Protein AF-A0A8J3A303-F1 (afdb_monomer_lite)

Foldseek 3Di:
DDDPPPPPPPPDPDPLVVLLVVLLLVLLLLLLLLVLLVVLVVVCVVPDDDPVVSSVSSNVSSVVSSVVSCVVVVVLVVVQVVVCVVVVDDQLVSLLQSLLVSLQVVLVVCLVVQVVPDPVSSVVSNVSSNNSRSVSSNSSDVRSDDPDDPPDPPPPPPPDD

Organism: NCBI:txid1566827

Secondary structure (DSSP, 8-state):
---------------HHHHHHHHHHHHHHHHHHHHHHHHHHHHGGGS---HHHHHHHHHHHHHHHHHHHHHHHHHHHHHHHHHHHHTT--HHHHHHHHHHHHHHHHHHHHHHHHTTS-HHHHHHHHHHHHHHHHHHHHHHHHHH-PPPPP-----------

Sequence (161 aa):
MARPWHKTEPKGEYGPGLRAAFAYLVACYFTAFCLSLQFVLGWSRDGQETFISKVGGSFIFSLPVFGVVVVLTFIPVAVFVSLARHFRWLRGVSDSIAGGVIGLMLSILFMKSALQDMAIGAVLIVAIYTVTGTLSGLIYWLLAGRPAAPTRPVASHETDL

pLDDT: mean 72.27, std 12.38, range [45.75, 90.0]

Structure (mmCIF, N/CA/C/O backbone):
data_AF-A0A8J3A303-F1
#
_entry.id   AF-A0A8J3A303-F1
#
loop_
_atom_site.group_PDB
_atom_site.id
_atom_site.type_symbol
_atom_site.label_atom_id
_atom_site.label_alt_id
_atom_site.label_comp_id
_atom_site.label_asym_id
_atom_site.label_entity_id
_atom_site.label_seq_id
_atom_site.pdbx_PDB_ins_code
_atom_site.Cartn_x
_atom_site.Cartn_y
_atom_site.Cartn_z
_atom_site.occupancy
_atom_site.B_iso_or_equiv
_atom_site.auth_seq_id
_atom_site.auth_comp_id
_atom_site.auth_asym_id
_atom_site.auth_atom_id
_atom_site.pdbx_PDB_model_num
ATOM 1 N N . MET A 1 1 ? 6.260 11.413 39.961 1.00 51.06 1 MET A N 1
ATOM 2 C CA . MET A 1 1 ? 5.155 12.338 39.619 1.00 51.06 1 MET A CA 1
ATOM 3 C C . MET A 1 1 ? 5.013 12.395 38.103 1.00 51.06 1 MET A C 1
ATOM 5 O O . MET A 1 1 ? 5.793 13.073 37.449 1.00 51.06 1 MET A O 1
ATOM 9 N N . ALA A 1 2 ? 4.093 11.617 37.532 1.00 48.09 2 ALA A N 1
ATOM 10 C CA . ALA A 1 2 ? 3.826 11.628 36.094 1.00 48.09 2 ALA A CA 1
ATOM 11 C C . ALA A 1 2 ? 2.808 12.735 35.781 1.00 48.09 2 ALA A C 1
ATOM 13 O O . ALA A 1 2 ? 1.764 12.803 36.427 1.00 48.09 2 ALA A O 1
ATOM 14 N N . ARG A 1 3 ? 3.127 13.622 34.830 1.00 52.81 3 ARG A N 1
ATOM 15 C CA . ARG A 1 3 ? 2.220 14.700 34.411 1.00 52.81 3 ARG A CA 1
ATOM 16 C C . ARG A 1 3 ? 0.943 14.096 33.804 1.00 52.81 3 ARG A C 1
ATOM 18 O O . ARG A 1 3 ? 1.061 13.184 32.981 1.00 52.81 3 ARG A O 1
ATOM 25 N N . PRO A 1 4 ? -0.254 14.594 34.156 1.00 57.09 4 PRO A N 1
ATOM 26 C CA . PRO A 1 4 ? -1.477 14.220 33.467 1.00 57.09 4 PRO A CA 1
ATOM 27 C C . PRO A 1 4 ? -1.400 14.773 32.044 1.00 57.09 4 PRO A C 1
ATOM 29 O O . PRO A 1 4 ? -1.468 15.978 31.811 1.00 57.09 4 PRO A O 1
ATOM 32 N N . TRP A 1 5 ? -1.192 13.882 31.081 1.00 56.12 5 TRP A N 1
ATOM 33 C CA . TRP A 1 5 ? -1.311 14.213 29.671 1.00 56.12 5 TRP A CA 1
ATOM 34 C C . TRP A 1 5 ? -2.783 14.517 29.399 1.00 56.12 5 TRP A C 1
ATOM 36 O O . TRP A 1 5 ? -3.592 13.603 29.240 1.00 56.12 5 TRP A O 1
ATOM 46 N N . HIS A 1 6 ? -3.134 15.803 29.377 1.00 45.75 6 HIS A N 1
ATOM 47 C CA . HIS A 1 6 ? -4.379 16.267 28.785 1.00 45.75 6 HIS A CA 1
ATOM 48 C C . HIS A 1 6 ? -4.381 15.822 27.323 1.00 45.75 6 HIS A C 1
ATOM 50 O O . HIS A 1 6 ? -3.752 16.438 26.464 1.00 45.75 6 HIS A O 1
ATOM 56 N N . LYS A 1 7 ? -5.065 14.710 27.048 1.00 50.94 7 LYS A N 1
ATOM 57 C CA . LYS A 1 7 ? -5.487 14.356 25.699 1.00 50.94 7 LYS A CA 1
ATOM 58 C C . LYS A 1 7 ? -6.518 15.401 25.310 1.00 50.94 7 LYS A C 1
ATOM 60 O O . LYS A 1 7 ? -7.690 15.281 25.648 1.00 50.94 7 LYS A O 1
ATOM 65 N N . THR A 1 8 ? -6.063 16.462 24.662 1.00 50.22 8 THR A N 1
ATOM 66 C CA . THR A 1 8 ? -6.925 17.303 23.847 1.00 50.22 8 THR A CA 1
ATOM 67 C C . THR A 1 8 ? -7.456 16.404 22.739 1.00 50.22 8 THR A C 1
ATOM 69 O O . THR A 1 8 ? -6.809 16.202 21.716 1.00 50.22 8 THR A O 1
ATOM 72 N N . GLU A 1 9 ? -8.589 15.748 22.995 1.00 49.19 9 GLU A N 1
ATOM 73 C CA . GLU A 1 9 ? -9.299 15.022 21.954 1.00 49.19 9 GLU A CA 1
ATOM 74 C C . GLU A 1 9 ? -9.628 16.040 20.862 1.00 49.19 9 GLU A C 1
ATOM 76 O O . GLU A 1 9 ? -10.317 17.028 21.146 1.00 49.19 9 GLU A O 1
ATOM 81 N N . PRO A 1 10 ? -9.106 15.876 19.635 1.00 49.84 10 PRO A N 1
ATOM 82 C CA . PRO A 1 10 ? -9.514 16.738 18.549 1.00 49.84 10 PRO A CA 1
ATOM 83 C C . PRO A 1 10 ? -11.007 16.488 18.327 1.00 49.84 10 PRO A C 1
ATOM 85 O O . PRO A 1 10 ? -11.401 15.443 17.806 1.00 49.84 10 PRO A O 1
ATOM 88 N N . LYS A 1 11 ? -11.833 17.449 18.757 1.00 47.75 11 LYS A N 1
ATOM 89 C CA . LYS A 1 11 ? -13.258 17.569 18.432 1.00 47.75 11 LYS A CA 1
ATOM 90 C C . LYS A 1 11 ? -13.398 17.880 16.938 1.00 47.75 11 LYS A C 1
ATOM 92 O O . LYS A 1 11 ? -13.767 18.979 16.550 1.00 47.75 11 LYS A O 1
ATOM 97 N N . GLY A 1 12 ? -13.001 16.942 16.087 1.00 52.97 12 GLY A N 1
ATOM 98 C CA . GLY A 1 12 ? -13.316 16.978 14.668 1.00 52.97 12 GLY A CA 1
ATOM 99 C C . GLY A 1 12 ? -14.667 16.311 14.473 1.00 52.97 12 GLY A C 1
ATOM 100 O O . GLY A 1 12 ? -14.755 15.093 14.605 1.00 52.97 12 GLY A O 1
ATOM 101 N N . GLU A 1 13 ? -15.697 17.098 14.166 1.00 53.81 13 GLU A N 1
ATOM 102 C CA . GLU A 1 13 ? -17.091 16.709 13.876 1.00 53.81 13 GLU A CA 1
ATOM 103 C C . GLU A 1 13 ? -17.259 15.867 12.591 1.00 53.81 13 GLU A C 1
ATOM 105 O O . GLU A 1 13 ? -18.260 15.956 11.886 1.00 53.81 13 GLU A O 1
ATOM 110 N N . TYR A 1 14 ? -16.288 15.021 12.256 1.00 56.25 14 TYR A N 1
ATOM 111 C CA . TYR A 1 14 ? -16.400 14.081 11.151 1.00 56.25 14 TYR A CA 1
ATOM 112 C C . TYR A 1 14 ? -16.700 12.697 11.715 1.00 56.25 14 TYR A C 1
ATOM 114 O O . TYR A 1 14 ? -15.919 12.146 12.494 1.00 56.25 14 TYR A O 1
ATOM 122 N N . GLY A 1 15 ? -17.847 12.131 11.328 1.00 66.50 15 GLY A N 1
ATOM 123 C CA . GLY A 1 15 ? -18.263 10.804 11.774 1.00 66.50 15 GLY A CA 1
ATOM 124 C C . GLY A 1 15 ? -17.164 9.754 11.538 1.00 66.50 15 GLY A C 1
ATOM 125 O O . GLY A 1 15 ? -16.417 9.850 10.558 1.00 66.50 15 GLY A O 1
ATOM 126 N N . PRO A 1 16 ? -17.060 8.720 12.394 1.00 68.06 16 PRO A N 1
ATOM 127 C CA . PRO A 1 16 ? -15.974 7.733 12.346 1.00 68.06 16 PRO A CA 1
ATOM 128 C C . PRO A 1 16 ? -15.831 7.040 10.978 1.00 68.06 16 PRO A C 1
ATOM 130 O O . PRO A 1 16 ? -14.734 6.616 10.618 1.00 68.06 16 PRO A O 1
ATOM 133 N N . GLY A 1 17 ? -16.913 6.967 10.194 1.00 71.44 17 GLY A N 1
ATOM 134 C CA . GLY A 1 17 ? -16.897 6.446 8.826 1.00 71.44 17 GLY A CA 1
ATOM 135 C C . GLY A 1 17 ? -16.158 7.336 7.821 1.00 71.44 17 GLY A C 1
ATOM 136 O O . GLY A 1 17 ? -15.399 6.817 7.005 1.00 71.44 17 GLY A O 1
ATOM 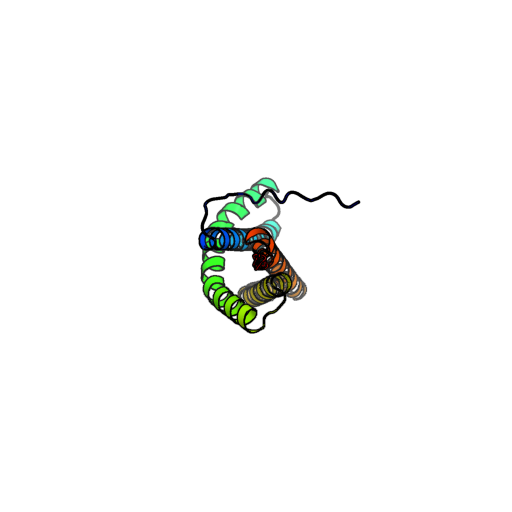137 N N . LEU A 1 18 ? -16.307 8.664 7.899 1.00 75.75 18 LEU A N 1
ATOM 138 C CA . LEU A 1 18 ? -15.671 9.584 6.948 1.00 75.75 18 LEU A CA 1
ATOM 139 C C . LEU A 1 18 ? -14.148 9.586 7.112 1.00 75.75 18 LEU A C 1
ATOM 141 O O . LEU A 1 18 ? -13.416 9.570 6.125 1.00 75.75 18 LEU A O 1
ATOM 145 N N . ARG A 1 19 ? -13.662 9.527 8.359 1.00 78.00 19 ARG A N 1
ATOM 146 C CA . ARG A 1 19 ? -12.222 9.443 8.641 1.00 78.00 19 ARG A CA 1
ATOM 147 C C . ARG A 1 19 ? -11.608 8.156 8.094 1.00 78.00 19 ARG A C 1
ATOM 149 O O . ARG A 1 19 ? -10.525 8.198 7.520 1.00 78.00 19 ARG A O 1
ATOM 156 N N . ALA A 1 20 ? -12.305 7.028 8.239 1.00 77.81 20 ALA A N 1
ATOM 157 C CA . ALA A 1 20 ? -11.856 5.747 7.698 1.00 77.81 20 ALA A CA 1
ATOM 158 C C . ALA A 1 20 ? -11.842 5.746 6.161 1.00 77.81 20 ALA A C 1
ATOM 160 O O . ALA A 1 20 ? -10.874 5.283 5.562 1.00 77.81 20 ALA A O 1
ATOM 161 N N . ALA A 1 21 ? -12.870 6.319 5.527 1.00 79.38 21 ALA A N 1
ATOM 162 C CA . ALA A 1 21 ? -12.923 6.466 4.075 1.00 79.38 21 ALA A CA 1
ATOM 163 C C . ALA A 1 21 ? -11.778 7.349 3.554 1.00 79.38 21 ALA A C 1
ATOM 165 O O . ALA A 1 21 ? -11.090 6.972 2.609 1.00 79.38 21 ALA A O 1
ATOM 166 N N . PHE A 1 22 ? -11.513 8.483 4.207 1.00 84.44 22 PHE A N 1
ATOM 167 C CA . PHE A 1 22 ? -10.406 9.364 3.838 1.00 84.44 22 PHE A CA 1
ATOM 168 C C . PHE A 1 22 ? -9.043 8.681 4.015 1.00 84.44 22 PHE A C 1
ATOM 170 O O . PHE A 1 22 ? -8.222 8.705 3.103 1.00 84.44 22 PHE A O 1
ATOM 177 N N . ALA A 1 23 ? -8.819 8.005 5.146 1.00 83.31 23 ALA A N 1
ATOM 178 C CA . ALA A 1 23 ? -7.602 7.229 5.387 1.00 83.31 23 ALA A CA 1
ATOM 179 C C . ALA A 1 23 ? -7.378 6.155 4.310 1.00 83.31 23 ALA A C 1
ATOM 181 O O . ALA A 1 23 ? -6.254 5.967 3.846 1.00 83.31 23 ALA A O 1
ATOM 182 N N . TYR A 1 24 ? -8.449 5.477 3.888 1.00 82.38 24 TYR A N 1
ATOM 183 C CA . TYR A 1 24 ? 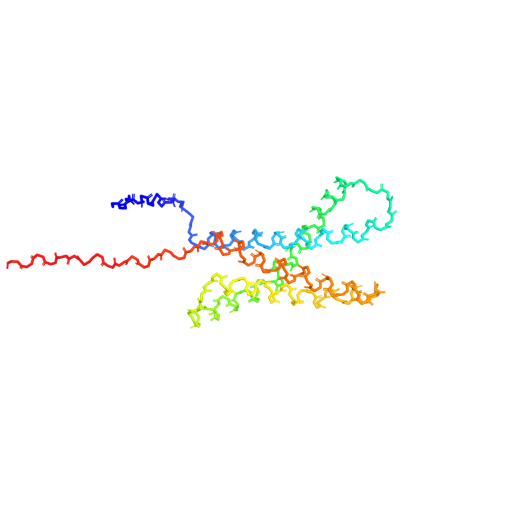-8.403 4.477 2.825 1.00 82.38 24 TYR A CA 1
ATOM 184 C C . TYR A 1 24 ? -8.040 5.091 1.468 1.00 82.38 24 TYR A C 1
ATOM 186 O O . TYR A 1 24 ? -7.159 4.574 0.782 1.00 82.38 24 TYR A O 1
ATOM 194 N N . LEU A 1 25 ? -8.656 6.219 1.099 1.00 86.69 25 LEU A N 1
ATOM 195 C CA . LEU A 1 25 ? -8.333 6.924 -0.145 1.00 86.69 25 LEU A CA 1
ATOM 196 C C . LEU A 1 25 ? -6.877 7.400 -0.158 1.00 86.69 25 LEU A C 1
ATOM 198 O O . LEU A 1 25 ? -6.197 7.233 -1.166 1.00 86.69 25 LEU A O 1
ATOM 202 N N . VAL A 1 26 ? -6.365 7.918 0.961 1.00 86.44 26 VAL A N 1
ATOM 203 C CA . VAL A 1 26 ? -4.957 8.333 1.077 1.00 86.44 26 VAL A CA 1
ATOM 204 C C . VAL A 1 26 ? -4.008 7.142 0.919 1.00 86.44 26 VAL A C 1
ATOM 206 O O . VAL A 1 26 ? -3.021 7.242 0.195 1.00 86.44 26 VAL A O 1
ATOM 209 N N . ALA A 1 27 ? -4.315 6.000 1.536 1.00 83.50 27 ALA A N 1
ATOM 210 C CA . ALA A 1 27 ? -3.522 4.777 1.403 1.00 83.50 27 ALA A CA 1
ATOM 211 C C . ALA A 1 27 ? -3.523 4.241 -0.045 1.00 83.50 27 ALA A C 1
ATOM 213 O O . ALA A 1 27 ? -2.474 3.905 -0.607 1.00 83.50 27 ALA A O 1
ATOM 214 N N . CYS A 1 28 ? -4.688 4.241 -0.698 1.00 86.12 28 CYS A N 1
ATOM 215 C CA . CYS A 1 28 ? -4.811 3.873 -2.109 1.00 86.12 28 CYS A CA 1
ATOM 216 C C . CYS A 1 28 ? -4.030 4.829 -3.013 1.00 86.12 28 CYS A C 1
ATOM 218 O O . CYS A 1 28 ? -3.343 4.381 -3.928 1.00 86.12 28 CYS A O 1
ATOM 220 N N . TYR A 1 29 ? -4.089 6.132 -2.734 1.00 85.81 29 TYR A N 1
ATOM 221 C CA . TYR A 1 29 ? -3.366 7.149 -3.489 1.00 85.81 29 TYR A CA 1
ATOM 222 C C . TYR A 1 29 ? -1.855 6.991 -3.341 1.00 85.81 29 TYR A C 1
ATOM 224 O O . TYR A 1 29 ? -1.141 6.976 -4.338 1.00 85.81 29 TYR A O 1
ATOM 232 N N . PHE A 1 30 ? -1.371 6.782 -2.116 1.00 85.00 30 PHE A N 1
ATOM 233 C CA . PHE A 1 30 ? 0.037 6.494 -1.854 1.00 85.00 30 PHE A CA 1
ATOM 234 C C . PHE A 1 30 ? 0.515 5.262 -2.632 1.00 85.00 30 PHE A C 1
ATOM 236 O O . PHE A 1 30 ? 1.551 5.300 -3.292 1.00 85.00 30 PHE A O 1
ATOM 243 N N . THR A 1 31 ? -0.284 4.193 -2.621 1.00 83.75 31 THR A N 1
ATOM 244 C CA . THR A 1 31 ? 0.015 2.970 -3.376 1.00 83.75 31 THR A CA 1
ATOM 245 C C . THR A 1 31 ? 0.092 3.265 -4.872 1.00 83.75 31 THR A C 1
ATOM 247 O O . THR A 1 31 ? 1.091 2.949 -5.508 1.00 83.75 31 THR A O 1
ATOM 250 N N . ALA A 1 32 ? -0.920 3.928 -5.433 1.00 84.38 32 ALA A N 1
ATOM 251 C CA . ALA A 1 32 ? -0.965 4.281 -6.847 1.00 84.38 32 ALA A CA 1
ATOM 252 C C . ALA A 1 32 ? 0.199 5.181 -7.278 1.00 84.38 32 ALA A C 1
ATOM 254 O O . ALA A 1 32 ? 0.777 4.969 -8.343 1.00 84.38 32 ALA A O 1
ATOM 255 N N . PHE A 1 33 ? 0.590 6.134 -6.431 1.00 82.69 33 PHE A N 1
ATOM 256 C CA . PHE A 1 33 ? 1.756 6.980 -6.649 1.00 82.69 33 PHE A CA 1
ATOM 257 C C . PHE A 1 33 ? 3.046 6.150 -6.716 1.00 82.69 33 PHE A C 1
ATOM 259 O O . PHE A 1 33 ? 3.789 6.242 -7.693 1.00 82.69 33 PHE A O 1
ATOM 266 N N . CYS A 1 34 ? 3.281 5.265 -5.745 1.00 81.69 34 CYS A N 1
ATOM 267 C CA . CYS A 1 34 ? 4.435 4.363 -5.753 1.00 81.69 34 CYS A CA 1
ATOM 268 C C . CYS A 1 34 ? 4.454 3.423 -6.970 1.00 81.69 34 CYS A C 1
ATOM 270 O O . CYS A 1 34 ? 5.517 3.192 -7.543 1.00 81.69 34 CYS A O 1
ATOM 272 N N . LEU A 1 35 ? 3.294 2.925 -7.407 1.00 77.19 35 LEU A N 1
ATOM 273 C CA . LEU A 1 35 ? 3.190 2.109 -8.619 1.00 77.19 35 LEU A CA 1
ATOM 274 C C . LEU A 1 35 ? 3.493 2.922 -9.885 1.00 77.19 35 LEU A C 1
ATOM 276 O O . LEU A 1 35 ? 4.231 2.464 -10.754 1.00 77.19 35 LEU A O 1
ATOM 280 N N . SER A 1 36 ? 2.977 4.148 -9.980 1.00 78.50 36 SER A N 1
ATOM 281 C CA . SER A 1 36 ? 3.218 5.037 -11.124 1.00 78.50 36 SER A CA 1
ATOM 282 C C . SER A 1 36 ? 4.693 5.426 -11.277 1.00 78.50 36 SER A C 1
ATOM 284 O O . SER A 1 36 ? 5.194 5.499 -12.400 1.00 78.50 36 SER A O 1
ATOM 286 N N . LEU A 1 37 ? 5.416 5.578 -10.159 1.00 72.50 37 LEU A N 1
ATOM 287 C CA . LEU A 1 37 ? 6.858 5.831 -10.152 1.00 72.50 37 LEU A CA 1
ATOM 288 C C . LEU A 1 37 ? 7.632 4.725 -10.870 1.00 72.50 37 LEU A C 1
ATOM 290 O O . LEU A 1 37 ? 8.595 5.011 -11.576 1.00 72.50 37 LEU A O 1
ATOM 294 N N . GLN A 1 38 ? 7.209 3.468 -10.734 1.00 70.06 38 GLN A N 1
ATOM 295 C CA . GLN A 1 38 ? 7.877 2.356 -11.399 1.00 70.06 38 GLN A CA 1
ATOM 296 C C . GLN A 1 38 ? 7.752 2.436 -12.924 1.00 70.06 38 GLN A C 1
ATOM 298 O O . GLN A 1 38 ? 8.739 2.208 -13.621 1.00 70.06 38 GLN A O 1
ATOM 303 N N . PHE A 1 39 ? 6.572 2.786 -13.445 1.00 67.69 39 PHE A N 1
ATOM 304 C CA . PHE A 1 39 ? 6.372 2.947 -14.888 1.00 67.69 39 PHE A CA 1
ATOM 305 C C . PHE A 1 39 ? 7.274 4.040 -15.453 1.00 67.69 39 PHE A C 1
ATOM 307 O O . PHE A 1 39 ? 7.901 3.847 -16.489 1.00 67.69 39 PHE A O 1
ATOM 314 N N . VAL A 1 40 ? 7.415 5.152 -14.736 1.00 65.69 40 VAL A N 1
ATOM 315 C CA . VAL A 1 40 ? 8.281 6.252 -15.163 1.00 65.69 40 VAL A CA 1
ATOM 316 C C . VAL A 1 40 ? 9.765 5.908 -15.049 1.00 65.69 40 VAL A C 1
ATOM 318 O O . VAL A 1 40 ? 10.545 6.244 -15.940 1.00 65.69 40 VAL A O 1
ATOM 321 N N . LEU A 1 41 ? 10.180 5.225 -13.981 1.00 64.88 41 LEU A N 1
ATOM 322 C CA . LEU A 1 41 ? 11.563 4.768 -13.835 1.00 64.88 41 LEU A CA 1
ATOM 323 C C . LEU A 1 41 ? 11.921 3.719 -14.900 1.00 64.88 41 LEU A C 1
ATOM 325 O O . LEU A 1 41 ? 13.024 3.772 -15.441 1.00 64.88 41 LEU A O 1
ATOM 329 N N . GLY A 1 42 ? 10.988 2.829 -15.252 1.00 62.91 42 GLY A N 1
ATOM 330 C CA . GLY A 1 42 ? 11.136 1.854 -16.336 1.00 62.91 42 GLY A CA 1
ATOM 331 C C . GLY A 1 42 ? 11.227 2.505 -17.718 1.00 62.91 42 GLY A C 1
ATOM 332 O O . GLY A 1 42 ? 12.131 2.177 -18.481 1.00 62.91 42 GLY A O 1
ATOM 333 N N . TRP A 1 43 ? 10.374 3.495 -18.001 1.00 54.81 43 TRP A N 1
ATOM 334 C CA . TRP A 1 43 ? 10.415 4.290 -19.241 1.00 54.81 43 TRP A CA 1
ATOM 335 C C . TRP A 1 43 ? 11.712 5.105 -19.363 1.00 54.81 43 TRP A C 1
ATOM 337 O O . TRP A 1 43 ? 12.187 5.412 -20.451 1.00 54.81 43 TRP A O 1
ATOM 347 N N . SER A 1 44 ? 12.344 5.442 -18.237 1.00 51.75 44 SER A N 1
ATOM 348 C CA . SER A 1 44 ? 13.548 6.275 -18.228 1.00 51.75 44 SER A CA 1
ATOM 349 C C . SER A 1 44 ? 14.820 5.611 -18.759 1.00 51.75 44 SER A C 1
ATOM 351 O O . SER A 1 44 ? 15.845 6.289 -18.873 1.00 51.75 44 SER A O 1
ATOM 353 N N . ARG A 1 45 ? 14.761 4.318 -19.102 1.00 57.88 45 ARG A N 1
ATOM 354 C CA . ARG A 1 45 ? 15.883 3.577 -19.689 1.00 57.88 45 ARG A CA 1
ATOM 355 C C . ARG A 1 45 ? 16.325 4.152 -21.047 1.00 57.88 45 ARG A C 1
ATOM 357 O O . ARG A 1 45 ? 17.475 3.945 -21.419 1.00 57.88 45 ARG A O 1
ATOM 364 N N . ASP A 1 46 ? 15.477 4.966 -21.686 1.00 58.09 46 ASP A N 1
ATOM 365 C CA . ASP A 1 46 ? 15.723 5.613 -22.986 1.00 58.09 46 ASP A CA 1
ATOM 366 C C . ASP A 1 46 ? 16.392 7.011 -22.913 1.00 58.09 46 ASP A C 1
ATOM 368 O O . ASP A 1 46 ? 16.617 7.661 -23.930 1.00 58.09 46 ASP A O 1
ATOM 372 N N . GLY A 1 47 ? 16.800 7.477 -21.726 1.00 56.50 47 GLY A N 1
ATOM 373 C CA . GLY A 1 47 ? 17.994 8.333 -21.617 1.00 56.50 47 GLY A CA 1
ATOM 374 C C . GLY A 1 47 ? 17.927 9.851 -21.889 1.00 56.50 47 GLY A C 1
ATOM 375 O O . GLY A 1 47 ? 18.996 10.451 -21.917 1.00 56.50 47 GLY A O 1
ATOM 376 N N . GLN A 1 48 ? 16.774 10.529 -22.015 1.00 57.91 48 GLN A N 1
ATOM 377 C CA . GLN A 1 48 ? 16.771 12.003 -22.243 1.00 57.91 48 GL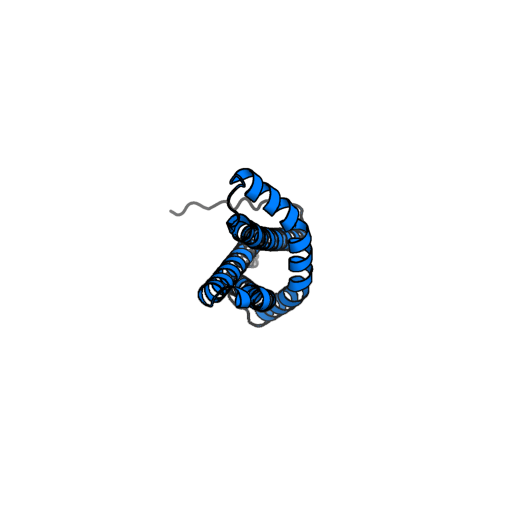N A CA 1
ATOM 378 C C . GLN A 1 48 ? 15.898 12.879 -21.324 1.00 57.91 48 GLN A C 1
ATOM 380 O O . GLN A 1 48 ? 15.949 14.104 -21.406 1.00 57.91 48 GLN A O 1
ATOM 385 N N . GLU A 1 49 ? 15.143 12.300 -20.395 1.00 63.88 49 GLU A N 1
ATOM 386 C CA . GLU A 1 49 ? 14.184 13.051 -19.568 1.00 63.88 49 GLU A CA 1
ATOM 387 C C . GLU A 1 49 ? 14.774 13.497 -18.211 1.00 63.88 49 GLU A C 1
ATOM 389 O O . GLU A 1 49 ? 15.419 12.709 -17.505 1.00 63.88 49 GLU A O 1
ATOM 394 N N . THR A 1 50 ? 14.512 14.746 -17.802 1.00 71.38 50 THR A N 1
ATOM 395 C CA . THR A 1 50 ? 14.919 15.282 -16.485 1.00 71.38 50 THR A CA 1
ATOM 396 C C . THR A 1 50 ? 14.159 14.614 -15.329 1.00 71.38 50 THR A C 1
ATOM 398 O O . THR A 1 50 ? 13.041 14.131 -15.485 1.00 71.38 50 THR A O 1
ATOM 401 N N . PHE A 1 51 ? 14.736 14.585 -14.122 1.00 68.19 51 PHE A N 1
ATOM 402 C CA . PHE A 1 51 ? 14.068 13.999 -12.944 1.00 68.19 51 PHE A CA 1
ATOM 403 C C . PHE A 1 51 ? 12.710 14.661 -12.635 1.00 68.19 51 PHE A C 1
ATOM 405 O O . PHE A 1 51 ? 11.762 13.986 -12.241 1.00 68.19 51 PHE A O 1
ATOM 412 N N . ILE A 1 52 ? 12.591 15.971 -12.862 1.00 72.00 52 ILE A N 1
ATOM 413 C CA . ILE A 1 52 ? 11.360 16.730 -12.604 1.00 72.00 52 ILE A CA 1
ATOM 414 C C . ILE A 1 52 ? 10.251 16.344 -13.595 1.00 72.00 52 ILE A C 1
ATOM 416 O O . ILE A 1 52 ? 9.116 16.131 -13.166 1.00 72.00 52 ILE A O 1
ATOM 420 N N . SER A 1 53 ? 10.564 16.185 -14.889 1.00 69.69 53 SER A N 1
ATOM 421 C CA . SER A 1 53 ? 9.570 15.746 -15.883 1.00 69.69 53 SER A CA 1
ATOM 422 C C . SER A 1 53 ? 9.070 14.327 -15.598 1.00 69.69 53 SER A C 1
ATOM 424 O O . SER A 1 53 ? 7.873 14.060 -15.695 1.00 69.69 53 SER A O 1
ATOM 426 N N . LYS A 1 54 ? 9.949 13.451 -15.100 1.00 67.69 54 LYS A N 1
ATOM 427 C CA . LYS A 1 54 ? 9.606 12.096 -14.637 1.00 67.69 54 LYS A CA 1
ATOM 428 C C . LYS A 1 54 ? 8.619 12.107 -13.464 1.00 67.69 54 LYS A C 1
ATOM 430 O O . LYS A 1 54 ? 7.571 11.457 -13.514 1.00 67.69 54 LYS A O 1
ATOM 435 N N . VAL A 1 55 ? 8.906 12.866 -12.407 1.00 67.25 55 VAL A N 1
ATOM 436 C CA . VAL A 1 55 ? 7.999 12.956 -11.247 1.00 67.25 55 VAL A CA 1
ATOM 437 C C . VAL A 1 55 ? 6.647 13.562 -11.652 1.00 67.25 55 VAL A C 1
ATOM 439 O O . VAL A 1 55 ? 5.605 13.058 -11.234 1.00 67.25 55 VAL A O 1
ATOM 442 N N . GLY A 1 56 ? 6.646 14.571 -12.531 1.00 69.81 56 GLY A N 1
ATOM 443 C CA . GLY A 1 56 ? 5.422 15.162 -13.084 1.00 69.81 56 GLY A CA 1
ATOM 444 C C . GLY A 1 56 ? 4.584 14.174 -13.904 1.00 69.81 56 GLY A C 1
ATOM 445 O O . GLY A 1 56 ? 3.378 14.065 -13.690 1.00 69.81 56 GLY A O 1
ATOM 446 N N . GLY A 1 57 ? 5.217 13.391 -14.783 1.00 68.88 57 GLY A N 1
ATOM 447 C CA . GLY A 1 57 ? 4.544 12.342 -15.557 1.00 68.88 57 GLY A CA 1
ATOM 448 C C . GLY A 1 57 ? 3.952 11.243 -14.671 1.00 68.88 57 GLY A C 1
ATOM 449 O O . GLY A 1 57 ? 2.820 10.812 -14.892 1.00 68.88 57 GLY A O 1
ATOM 450 N N . SER A 1 58 ? 4.664 10.859 -13.605 1.00 66.81 58 SER A N 1
ATOM 451 C CA . SER A 1 58 ? 4.187 9.867 -12.625 1.00 66.81 58 SER A CA 1
ATOM 452 C C . SER A 1 58 ? 2.863 10.306 -11.998 1.00 66.81 58 SER A C 1
ATOM 454 O O . SER A 1 58 ? 1.948 9.504 -11.846 1.00 66.81 58 SER A O 1
ATOM 456 N N . PHE A 1 59 ? 2.719 11.601 -11.705 1.00 69.62 59 PHE A N 1
ATOM 457 C CA . PHE A 1 59 ? 1.501 12.151 -11.119 1.00 69.62 59 PHE A CA 1
ATOM 458 C C . PHE A 1 59 ? 0.283 11.976 -12.041 1.00 69.62 59 PHE A C 1
ATOM 460 O O . PHE A 1 59 ? -0.782 11.563 -11.585 1.00 69.62 59 PHE A O 1
ATOM 467 N N . ILE A 1 60 ? 0.443 12.204 -13.348 1.00 74.88 60 ILE A N 1
ATOM 468 C CA . ILE A 1 60 ? -0.642 12.064 -14.335 1.00 74.88 60 ILE A CA 1
ATOM 469 C C . ILE A 1 60 ? -1.055 10.595 -14.483 1.00 74.88 60 ILE A C 1
ATOM 471 O O . ILE A 1 60 ? -2.245 10.279 -14.447 1.00 74.88 60 ILE A O 1
ATOM 475 N N . PHE A 1 61 ? -0.084 9.683 -14.580 1.00 70.56 61 PHE A N 1
ATOM 476 C CA . PHE A 1 61 ? -0.355 8.244 -14.653 1.00 70.56 61 PHE A CA 1
ATOM 477 C C . PHE A 1 61 ? -0.874 7.661 -13.332 1.00 70.56 61 PHE A C 1
ATOM 479 O O . PHE A 1 61 ? -1.516 6.610 -13.340 1.00 70.56 61 PHE A O 1
ATOM 486 N N . SER A 1 62 ? -0.661 8.338 -12.201 1.00 74.19 62 SER A N 1
ATOM 487 C CA . SER A 1 62 ? -1.147 7.867 -10.903 1.00 74.19 62 SER A CA 1
ATOM 488 C C . SER A 1 62 ? -2.673 7.904 -10.784 1.00 74.19 62 SER A C 1
ATOM 490 O O . SER A 1 62 ? -3.227 7.065 -10.085 1.00 74.19 62 SER A O 1
ATOM 492 N N . LEU A 1 63 ? -3.372 8.794 -11.499 1.00 77.75 63 LEU A N 1
ATOM 493 C CA . LEU A 1 63 ? -4.838 8.911 -11.455 1.00 77.75 63 LEU A CA 1
ATOM 494 C C . LEU A 1 63 ? -5.588 7.667 -11.975 1.00 77.75 63 LEU A C 1
ATOM 496 O O . LEU A 1 63 ? -6.435 7.141 -11.247 1.00 77.75 63 LEU A O 1
ATOM 500 N N . PRO A 1 64 ? -5.311 7.145 -13.187 1.00 79.19 64 PRO A N 1
ATOM 501 C CA . PRO A 1 64 ? -5.954 5.914 -13.645 1.00 79.19 64 PRO A CA 1
ATOM 502 C C . PRO A 1 64 ? -5.535 4.703 -12.800 1.00 79.19 64 PRO A C 1
ATOM 504 O O . PRO A 1 64 ? -6.379 3.873 -12.460 1.00 79.19 64 PRO A O 1
ATOM 507 N N . VAL A 1 65 ? -4.262 4.628 -12.389 1.00 78.56 65 VAL A N 1
ATOM 508 C CA . VAL A 1 65 ? -3.769 3.562 -11.499 1.00 78.56 65 VAL A CA 1
ATOM 509 C C . VAL A 1 65 ? -4.471 3.620 -10.142 1.00 78.56 65 VAL A C 1
ATOM 511 O O . VAL A 1 65 ? -4.837 2.583 -9.599 1.00 78.56 65 VAL A O 1
ATOM 514 N N . PHE A 1 66 ? -4.736 4.815 -9.620 1.00 83.12 66 PHE A N 1
ATOM 515 C CA . PHE A 1 66 ? -5.489 5.023 -8.390 1.00 83.12 66 PHE A CA 1
ATOM 516 C C . PHE A 1 66 ? -6.904 4.469 -8.493 1.00 83.12 66 PHE A C 1
ATOM 518 O O . PHE A 1 66 ? -7.308 3.709 -7.617 1.00 83.12 66 PHE A O 1
ATOM 525 N N . GLY A 1 67 ? -7.625 4.764 -9.578 1.00 82.38 67 GLY A N 1
ATOM 526 C CA . GLY A 1 67 ? -8.952 4.190 -9.813 1.00 82.38 67 GLY A CA 1
ATOM 527 C C . GLY A 1 67 ? -8.929 2.658 -9.801 1.00 82.38 67 GLY A C 1
ATOM 528 O O . GLY A 1 67 ? -9.741 2.031 -9.121 1.00 82.38 67 GLY A O 1
ATOM 529 N N . VAL A 1 68 ? -7.948 2.054 -10.477 1.00 82.81 68 VAL A N 1
ATOM 530 C CA . VAL A 1 68 ? -7.765 0.594 -10.502 1.00 82.81 68 VAL A CA 1
ATOM 531 C C . VAL A 1 68 ? -7.459 0.044 -9.108 1.00 82.81 68 VAL A C 1
ATOM 533 O O . VAL A 1 68 ? -8.101 -0.912 -8.679 1.00 82.81 68 VAL A O 1
ATOM 536 N N . VAL A 1 69 ? -6.524 0.651 -8.373 1.00 83.12 69 VAL A N 1
ATOM 537 C CA . VAL A 1 69 ? -6.160 0.227 -7.012 1.00 83.12 69 VAL A CA 1
ATOM 538 C C . VAL A 1 69 ? -7.362 0.331 -6.076 1.00 83.12 69 VAL A C 1
ATOM 540 O O . VAL A 1 69 ? -7.632 -0.614 -5.341 1.00 83.12 69 VAL A O 1
ATOM 543 N N . VAL A 1 70 ? -8.127 1.423 -6.121 1.00 85.38 70 VAL A N 1
ATOM 544 C CA . VAL A 1 70 ? -9.333 1.584 -5.295 1.00 85.38 70 VAL A CA 1
ATOM 545 C C . VAL A 1 70 ? -10.342 0.478 -5.601 1.00 85.38 70 VAL A C 1
ATOM 547 O O . VAL A 1 70 ? -10.763 -0.233 -4.693 1.00 85.38 70 VAL A O 1
ATOM 550 N N . VAL A 1 71 ? -10.686 0.264 -6.873 1.00 86.19 71 VAL A N 1
ATOM 551 C CA . VAL A 1 71 ? -11.692 -0.739 -7.259 1.00 86.19 71 VAL A CA 1
ATOM 552 C C . VAL A 1 71 ? -11.243 -2.158 -6.902 1.00 86.19 71 VAL A C 1
ATOM 554 O O . VAL A 1 71 ? -12.022 -2.923 -6.332 1.00 86.19 71 VAL A O 1
ATOM 557 N N . LEU A 1 72 ? -9.987 -2.510 -7.189 1.00 83.38 72 LEU A N 1
ATOM 558 C CA . LEU A 1 72 ? -9.465 -3.854 -6.931 1.00 83.38 72 LEU A CA 1
ATOM 559 C C . LEU A 1 72 ? -9.309 -4.153 -5.441 1.00 83.38 72 LEU A C 1
ATOM 561 O O . LEU A 1 72 ? -9.447 -5.305 -5.036 1.00 83.38 72 LEU A O 1
ATOM 565 N N . THR A 1 73 ? -9.015 -3.144 -4.620 1.00 80.88 73 THR A N 1
ATOM 566 C CA . THR A 1 73 ? -8.747 -3.349 -3.190 1.00 80.88 73 THR A CA 1
ATOM 567 C C . THR A 1 73 ? -9.975 -3.162 -2.311 1.00 80.88 73 THR A C 1
ATOM 569 O O . THR A 1 73 ? -9.974 -3.662 -1.188 1.00 80.88 73 THR A O 1
ATOM 572 N N . PHE A 1 74 ? -11.048 -2.543 -2.809 1.00 81.06 74 PHE A N 1
ATOM 573 C CA . PHE A 1 74 ? -12.252 -2.277 -2.023 1.00 81.06 74 PHE A CA 1
ATOM 574 C C . PHE A 1 74 ? -12.860 -3.550 -1.412 1.00 81.06 74 PHE A C 1
ATOM 576 O O . PHE A 1 74 ? -13.070 -3.626 -0.199 1.00 81.06 74 PHE A O 1
ATOM 583 N N . ILE A 1 75 ? -13.093 -4.579 -2.237 1.00 83.19 75 ILE A N 1
ATOM 584 C CA . ILE A 1 75 ? -13.681 -5.851 -1.787 1.00 83.19 75 ILE A CA 1
ATOM 585 C C . ILE A 1 75 ? -12.714 -6.619 -0.863 1.00 83.19 75 ILE A C 1
ATOM 587 O O . ILE A 1 75 ? -13.124 -6.958 0.252 1.00 83.19 75 ILE A O 1
ATOM 591 N N . PRO A 1 76 ? -11.437 -6.865 -1.238 1.00 78.75 76 PRO A N 1
ATOM 592 C CA . PRO A 1 76 ? -10.485 -7.556 -0.366 1.00 78.75 76 PRO A CA 1
ATOM 593 C C . PRO A 1 76 ? -10.304 -6.886 0.995 1.00 78.75 76 PRO A C 1
ATOM 595 O O . PRO A 1 76 ? -10.264 -7.575 2.013 1.00 78.75 76 PRO A O 1
ATOM 598 N N . VAL A 1 77 ? -10.238 -5.552 1.037 1.00 76.94 77 VAL A N 1
ATOM 599 C CA . VAL A 1 77 ? -10.089 -4.795 2.287 1.00 76.94 77 VAL A CA 1
ATOM 600 C C . VAL A 1 77 ? -11.317 -4.965 3.173 1.00 76.94 77 VAL A C 1
ATOM 602 O O . VAL A 1 77 ? -11.168 -5.233 4.364 1.00 76.94 77 VAL A O 1
ATOM 605 N N . ALA A 1 78 ? -12.529 -4.878 2.617 1.00 76.00 78 ALA A N 1
ATOM 606 C CA . ALA A 1 78 ? -13.756 -5.087 3.384 1.00 76.00 78 ALA A CA 1
ATOM 607 C C . ALA A 1 78 ? -13.805 -6.487 4.025 1.00 76.00 78 ALA A C 1
ATOM 609 O O . ALA A 1 78 ? -14.150 -6.624 5.206 1.00 76.00 78 ALA A O 1
ATOM 610 N N . VAL A 1 79 ? -13.399 -7.518 3.277 1.00 82.06 79 VAL A N 1
ATOM 611 C CA . VAL A 1 79 ? -13.305 -8.897 3.776 1.00 82.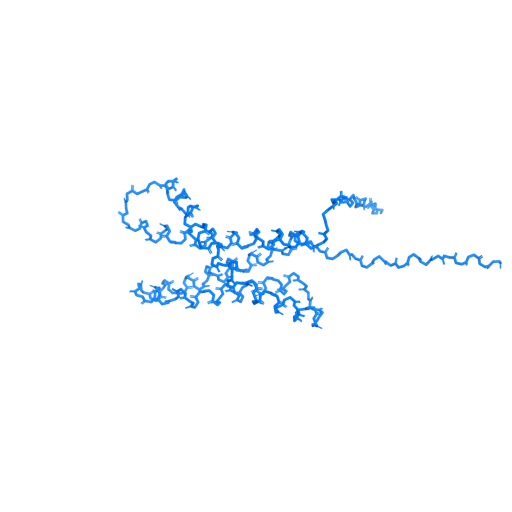06 79 VAL A CA 1
ATOM 612 C C . VAL A 1 79 ? -12.242 -9.011 4.873 1.00 82.06 79 VAL A C 1
ATOM 614 O O . VAL A 1 79 ? -12.542 -9.509 5.959 1.00 82.06 79 VAL A O 1
ATOM 617 N N . PHE A 1 80 ? -11.030 -8.494 4.647 1.00 75.81 80 PHE A N 1
ATOM 618 C CA . PHE A 1 80 ? -9.931 -8.557 5.618 1.00 75.81 80 PHE A CA 1
ATOM 619 C C . PHE A 1 80 ? -10.251 -7.836 6.926 1.00 75.81 80 PHE A C 1
ATOM 621 O O . PHE A 1 80 ? -10.000 -8.375 8.002 1.00 75.81 80 PHE A O 1
ATOM 628 N N . VAL A 1 81 ? -10.842 -6.642 6.857 1.00 72.06 81 VAL A N 1
ATOM 629 C CA . VAL A 1 81 ? -11.250 -5.883 8.048 1.00 72.06 81 VAL A CA 1
ATOM 630 C C . VAL A 1 81 ? -12.317 -6.646 8.833 1.00 72.06 81 VAL A C 1
ATOM 632 O O . VAL A 1 81 ? -12.268 -6.679 10.065 1.00 72.06 81 VAL A O 1
ATOM 635 N N . SER A 1 82 ? -13.267 -7.280 8.142 1.00 77.31 82 SER A N 1
ATOM 636 C CA . SER A 1 82 ? -14.309 -8.094 8.780 1.00 77.31 82 SER A CA 1
ATOM 637 C C . SER A 1 82 ? -13.708 -9.309 9.487 1.00 77.31 82 SER A C 1
ATOM 639 O O . SER A 1 82 ? -14.035 -9.584 10.643 1.00 77.31 82 SER A O 1
ATOM 641 N N . LEU A 1 83 ? -12.752 -9.974 8.838 1.00 78.88 83 LEU A N 1
ATOM 642 C CA . LEU A 1 83 ? -12.037 -11.123 9.383 1.00 78.88 83 LEU A CA 1
ATOM 643 C C . LEU A 1 83 ? -11.160 -10.733 10.588 1.00 78.88 83 LEU A C 1
ATOM 645 O O . LEU A 1 83 ? -11.226 -11.363 11.641 1.00 78.88 83 LEU A O 1
ATOM 649 N N . ALA A 1 84 ? -10.399 -9.641 10.493 1.00 72.00 84 ALA A N 1
ATOM 650 C CA . ALA A 1 84 ? -9.546 -9.150 11.576 1.00 72.00 84 ALA A CA 1
ATOM 651 C C . ALA A 1 84 ? -10.352 -8.762 12.828 1.00 72.00 84 ALA A C 1
ATOM 653 O O . ALA A 1 84 ? -9.911 -8.998 13.957 1.00 72.00 84 ALA A O 1
ATOM 654 N N . ARG A 1 85 ? -11.560 -8.207 12.644 1.00 73.50 85 ARG A N 1
ATOM 655 C CA . ARG A 1 85 ? -12.502 -7.943 13.745 1.00 73.50 85 ARG A CA 1
ATOM 656 C C . ARG A 1 85 ? -12.983 -9.231 14.403 1.00 73.50 85 ARG A C 1
ATOM 658 O O . ARG A 1 85 ? -13.090 -9.260 15.626 1.00 73.50 85 ARG A O 1
ATOM 665 N N . HIS A 1 86 ? -13.235 -10.274 13.616 1.00 80.88 86 HIS A N 1
ATOM 666 C CA . HIS A 1 86 ? -13.657 -11.574 14.128 1.00 80.88 86 HIS A CA 1
ATOM 667 C C . HIS A 1 86 ? -12.580 -12.213 15.020 1.00 80.88 86 HIS A C 1
ATOM 669 O O . HIS A 1 86 ? -12.880 -12.667 16.120 1.00 80.88 86 HIS A O 1
ATOM 675 N N . PHE A 1 87 ? -11.311 -12.147 14.608 1.00 79.38 87 PHE A N 1
ATOM 676 C CA . PHE A 1 87 ? -10.190 -12.753 15.340 1.00 79.38 87 PHE A CA 1
ATOM 677 C C . PHE A 1 87 ? -9.600 -11.893 16.472 1.00 79.38 87 PHE A C 1
ATOM 679 O O . PHE A 1 87 ? -8.652 -12.321 17.125 1.00 79.38 87 PHE A O 1
ATOM 686 N N . ARG A 1 88 ? -10.135 -10.688 16.730 1.00 78.00 88 ARG A N 1
ATOM 687 C CA . ARG A 1 88 ? -9.631 -9.745 17.758 1.00 78.00 88 ARG A CA 1
ATOM 688 C C . ARG A 1 88 ? -8.117 -9.488 17.673 1.00 78.00 88 ARG A C 1
ATOM 690 O O . ARG A 1 88 ? -7.456 -9.276 18.690 1.00 78.00 88 ARG A O 1
ATOM 697 N N . TRP A 1 89 ? -7.561 -9.508 16.464 1.00 75.62 89 TRP A N 1
ATOM 698 C CA . TRP A 1 89 ? -6.120 -9.379 16.268 1.00 75.62 89 TRP A CA 1
ATOM 699 C C . TRP A 1 89 ? -5.638 -7.933 16.485 1.00 75.62 89 TRP A C 1
ATOM 701 O O . TRP A 1 89 ? -6.433 -6.986 16.511 1.00 75.62 89 TRP A O 1
ATOM 711 N N . LEU A 1 90 ? -4.324 -7.740 16.648 1.00 77.69 90 LEU A N 1
ATOM 712 C CA . LEU A 1 90 ? -3.724 -6.412 16.806 1.00 77.69 90 LEU A CA 1
ATOM 713 C C . LEU A 1 90 ? -3.914 -5.607 15.511 1.00 77.69 90 LEU A C 1
ATOM 715 O O . LEU A 1 90 ? -3.175 -5.813 14.550 1.00 77.69 90 LEU A O 1
ATOM 719 N N . ARG A 1 91 ? -4.876 -4.670 15.510 1.00 71.19 91 ARG A N 1
ATOM 720 C CA . ARG A 1 91 ? -5.301 -3.901 14.318 1.00 71.19 91 ARG A CA 1
ATOM 721 C C . ARG A 1 91 ? -4.144 -3.362 13.468 1.00 71.19 91 ARG A C 1
ATOM 723 O O . ARG A 1 91 ? -4.165 -3.519 12.260 1.00 71.19 91 ARG A O 1
ATOM 730 N N . GLY A 1 92 ? -3.103 -2.793 14.082 1.00 74.38 92 GLY A N 1
ATOM 731 C CA . GLY A 1 92 ? -1.977 -2.232 13.316 1.00 74.38 92 GLY A CA 1
ATOM 732 C C . GLY A 1 92 ? -1.151 -3.276 12.561 1.00 74.38 92 GLY A C 1
ATOM 733 O O . GLY A 1 92 ? -0.715 -3.031 11.436 1.00 74.38 92 GLY A O 1
ATOM 734 N N . VAL A 1 93 ? -0.977 -4.461 13.150 1.00 81.06 93 VAL A N 1
ATOM 735 C CA . VAL A 1 93 ? -0.267 -5.573 12.508 1.00 81.06 93 VAL A CA 1
ATOM 736 C C . VAL A 1 93 ? -1.142 -6.180 11.414 1.00 81.06 93 VAL A C 1
ATOM 738 O O . VAL A 1 93 ? -0.652 -6.404 10.312 1.00 81.06 93 VAL A O 1
ATOM 741 N N . SER A 1 94 ? -2.441 -6.374 11.670 1.00 81.00 94 SER A N 1
ATOM 742 C CA . SER A 1 94 ? -3.361 -6.908 10.659 1.00 81.00 94 SER A CA 1
ATOM 743 C C . SER A 1 94 ? -3.523 -5.977 9.459 1.00 81.00 94 SER A C 1
ATOM 745 O O . SER A 1 94 ? -3.547 -6.465 8.336 1.00 81.00 94 SER A O 1
ATOM 747 N N . ASP A 1 95 ? -3.582 -4.660 9.675 1.00 81.25 95 ASP A N 1
ATOM 748 C CA . ASP A 1 95 ? -3.735 -3.673 8.599 1.00 81.25 95 ASP A CA 1
ATOM 749 C C . ASP A 1 95 ? -2.468 -3.610 7.727 1.00 81.25 95 ASP A C 1
ATOM 751 O O . ASP A 1 95 ? -2.552 -3.588 6.499 1.00 81.25 95 ASP A O 1
ATOM 755 N N . SER A 1 96 ? -1.285 -3.683 8.350 1.00 84.31 96 SER A N 1
ATOM 756 C CA . SER A 1 96 ? -0.003 -3.745 7.632 1.00 84.31 96 SER A CA 1
ATOM 757 C C . SER A 1 96 ? 0.145 -5.050 6.839 1.00 84.31 96 SER A C 1
ATOM 759 O O . SER A 1 96 ? 0.550 -5.024 5.679 1.00 84.31 96 SER A O 1
ATOM 761 N N . ILE A 1 97 ? -0.216 -6.197 7.431 1.00 85.62 97 ILE A N 1
ATOM 762 C CA . ILE A 1 97 ? -0.186 -7.501 6.748 1.00 85.62 97 ILE A CA 1
ATOM 763 C C . ILE A 1 97 ? -1.188 -7.526 5.593 1.00 85.62 97 ILE A C 1
ATOM 765 O O . ILE A 1 97 ? -0.827 -7.951 4.500 1.00 85.62 97 ILE A O 1
ATOM 769 N N . ALA A 1 98 ? -2.418 -7.046 5.801 1.00 83.56 98 ALA A N 1
ATOM 770 C CA . ALA A 1 98 ? -3.435 -6.978 4.754 1.00 83.56 98 ALA A CA 1
ATOM 771 C C . ALA A 1 98 ? -2.952 -6.125 3.574 1.00 83.56 98 ALA A C 1
ATOM 773 O O . ALA A 1 98 ? -3.052 -6.554 2.426 1.00 83.56 98 ALA A O 1
ATOM 774 N N . GLY A 1 99 ? -2.347 -4.967 3.856 1.00 84.62 99 GLY A N 1
ATOM 775 C CA . GLY A 1 99 ? -1.705 -4.138 2.842 1.00 84.62 99 GLY A CA 1
ATOM 776 C C . GLY A 1 99 ? -0.601 -4.881 2.083 1.00 84.62 99 GLY A C 1
ATOM 777 O O . GLY A 1 99 ? -0.569 -4.846 0.855 1.00 84.62 99 GLY A O 1
ATOM 778 N N . GLY A 1 100 ? 0.266 -5.616 2.785 1.00 86.12 100 GLY A N 1
ATOM 779 C CA . GLY A 1 100 ? 1.316 -6.434 2.168 1.00 86.12 100 GLY A CA 1
ATOM 780 C C . GLY A 1 100 ? 0.780 -7.559 1.282 1.00 86.12 100 GLY A C 1
ATOM 781 O O . GLY A 1 100 ? 1.274 -7.749 0.174 1.00 86.12 100 GLY A O 1
ATOM 782 N N . VAL A 1 101 ? -0.261 -8.268 1.729 1.00 86.81 101 VAL A N 1
ATOM 783 C CA . VAL A 1 101 ? -0.937 -9.323 0.953 1.00 86.81 101 VAL A CA 1
ATOM 784 C C . VAL A 1 101 ? -1.563 -8.745 -0.312 1.00 86.81 101 VAL A C 1
ATOM 786 O O . VAL A 1 101 ? -1.401 -9.311 -1.390 1.00 86.81 101 VAL A O 1
ATOM 789 N N . ILE A 1 102 ? -2.228 -7.594 -0.206 1.00 84.69 102 ILE A N 1
ATOM 790 C CA . ILE A 1 102 ? -2.783 -6.879 -1.359 1.00 84.69 102 ILE A CA 1
ATOM 791 C C . ILE A 1 102 ? -1.669 -6.463 -2.324 1.00 84.69 102 ILE A C 1
ATOM 793 O O . ILE A 1 102 ? -1.794 -6.680 -3.528 1.00 84.69 102 ILE A O 1
ATOM 797 N N . GLY A 1 103 ? -0.568 -5.914 -1.806 1.00 84.44 103 GLY A N 1
ATOM 798 C CA . GLY A 1 103 ? 0.616 -5.583 -2.597 1.00 84.44 103 GLY A CA 1
ATOM 799 C C . GLY A 1 103 ? 1.150 -6.801 -3.348 1.00 84.44 103 GLY A C 1
ATOM 800 O O . GLY A 1 103 ? 1.369 -6.741 -4.554 1.00 84.44 103 GLY A O 1
ATOM 801 N N . LEU A 1 104 ? 1.258 -7.944 -2.673 1.00 86.88 104 LEU A N 1
ATOM 802 C CA . LEU A 1 104 ? 1.684 -9.199 -3.283 1.00 86.88 104 LEU A CA 1
ATOM 803 C C . LEU A 1 104 ? 0.705 -9.679 -4.367 1.00 86.88 104 LEU A C 1
ATOM 805 O O . LEU A 1 104 ? 1.147 -10.054 -5.451 1.00 86.88 104 LEU A O 1
ATOM 809 N N . MET A 1 105 ? -0.610 -9.603 -4.144 1.00 85.38 105 MET A N 1
ATOM 810 C CA . MET A 1 105 ? -1.610 -9.933 -5.171 1.00 85.38 105 MET A CA 1
ATOM 811 C C . MET A 1 105 ? -1.494 -9.021 -6.396 1.00 85.38 105 MET A C 1
ATOM 813 O O . MET A 1 105 ? -1.518 -9.507 -7.527 1.00 85.38 105 MET A O 1
ATOM 817 N N . LEU A 1 106 ? -1.317 -7.714 -6.184 1.00 81.56 106 LEU A N 1
ATOM 818 C CA . LEU A 1 106 ? -1.066 -6.763 -7.266 1.00 81.56 106 LEU A CA 1
ATOM 819 C C . LEU A 1 106 ? 0.227 -7.119 -8.008 1.00 81.56 106 LEU A C 1
ATOM 821 O O . LEU A 1 106 ? 0.232 -7.139 -9.235 1.00 81.56 106 LEU A O 1
ATOM 825 N N . SER A 1 107 ? 1.291 -7.496 -7.295 1.00 83.06 107 SER A N 1
ATOM 826 C CA . SER A 1 107 ? 2.557 -7.882 -7.922 1.00 83.06 107 SER A CA 1
ATOM 827 C C . SER A 1 107 ? 2.389 -9.050 -8.895 1.00 83.06 107 SER A C 1
ATOM 829 O O . SER A 1 107 ? 2.943 -8.996 -9.986 1.00 83.06 107 SER A O 1
ATOM 831 N N . ILE A 1 108 ? 1.555 -10.046 -8.563 1.00 82.62 108 ILE A N 1
ATOM 832 C CA . ILE A 1 108 ? 1.266 -11.207 -9.422 1.00 82.62 108 ILE A CA 1
ATOM 833 C C . ILE A 1 108 ? 0.558 -10.775 -10.712 1.00 82.62 108 ILE A C 1
ATOM 835 O O . ILE A 1 108 ? 0.899 -11.263 -11.790 1.00 82.62 108 ILE A O 1
ATOM 839 N N . LEU A 1 109 ? -0.391 -9.836 -10.625 1.00 76.81 109 LEU A N 1
ATOM 840 C CA . LEU A 1 109 ? -1.103 -9.310 -11.796 1.00 76.81 109 LEU A CA 1
ATOM 841 C C . LEU A 1 109 ? -0.154 -8.593 -12.766 1.00 76.81 109 LEU A C 1
ATOM 843 O O . LEU A 1 109 ? -0.278 -8.754 -13.981 1.00 76.81 109 LEU A O 1
ATOM 847 N N . PHE A 1 110 ? 0.828 -7.859 -12.238 1.00 71.81 110 PHE A N 1
ATOM 848 C CA . PHE A 1 110 ? 1.814 -7.126 -13.038 1.00 71.81 110 PHE A CA 1
ATOM 849 C C . PHE A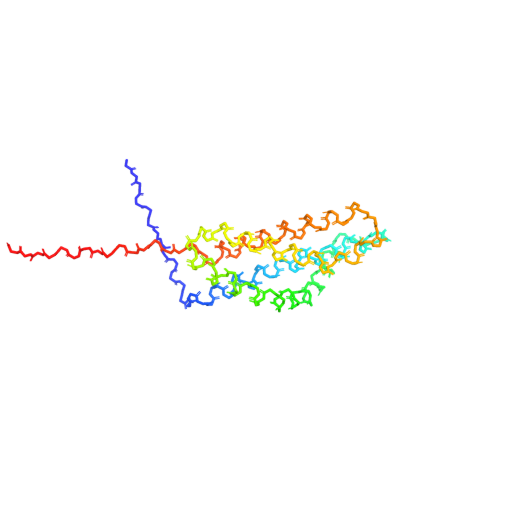 1 110 ? 3.075 -7.943 -13.371 1.00 71.81 110 PHE A C 1
ATOM 851 O O . PHE A 1 110 ? 3.861 -7.550 -14.234 1.00 71.81 110 PHE A O 1
ATOM 858 N N . MET A 1 111 ? 3.249 -9.129 -12.779 1.00 70.50 111 MET A N 1
ATOM 859 C CA . MET A 1 111 ? 4.408 -10.002 -12.997 1.00 70.50 111 MET A CA 1
ATOM 860 C C . MET A 1 111 ? 4.517 -10.490 -14.446 1.00 70.50 111 MET A C 1
ATOM 862 O O . MET A 1 111 ? 5.620 -10.710 -14.942 1.00 70.50 111 MET A O 1
ATOM 866 N N . LYS A 1 112 ? 3.387 -10.605 -15.162 1.00 63.44 112 LYS A N 1
ATOM 867 C CA . LYS A 1 112 ? 3.380 -10.954 -16.593 1.00 63.44 112 LYS A CA 1
ATOM 868 C C . LYS A 1 112 ? 4.121 -9.937 -17.462 1.00 63.44 112 LYS A C 1
ATOM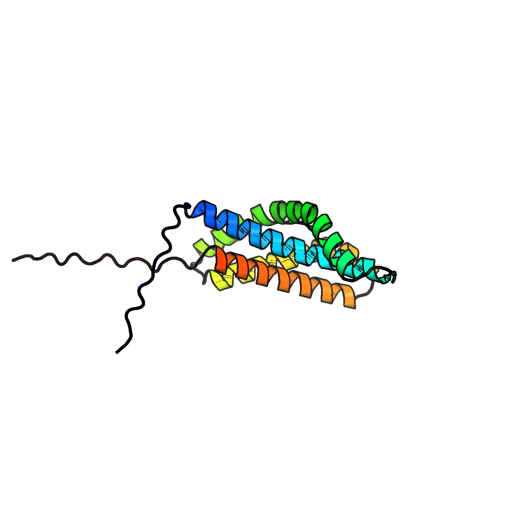 870 O O . LYS A 1 112 ? 4.756 -10.343 -18.427 1.00 63.44 112 LYS A O 1
ATOM 875 N N . SER A 1 113 ? 4.064 -8.653 -17.112 1.00 60.59 113 SER A N 1
ATOM 876 C CA . SER A 1 113 ? 4.842 -7.611 -17.792 1.00 60.59 113 SER A CA 1
ATOM 877 C C . SER A 1 113 ? 6.333 -7.716 -17.451 1.00 60.59 113 SER A C 1
ATOM 879 O O . SER A 1 113 ? 7.172 -7.504 -18.316 1.00 60.59 113 SER A O 1
ATOM 881 N N . ALA A 1 114 ? 6.665 -8.100 -16.217 1.00 55.22 114 ALA A N 1
ATOM 882 C CA . ALA A 1 114 ? 8.039 -8.174 -15.722 1.00 55.22 114 ALA A CA 1
ATOM 883 C C . ALA A 1 114 ? 8.850 -9.366 -16.251 1.00 55.22 114 ALA A C 1
ATOM 885 O O . ALA A 1 114 ? 10.068 -9.275 -16.390 1.00 55.22 114 ALA A O 1
ATOM 886 N N . LEU A 1 115 ? 8.194 -10.500 -16.519 1.00 56.03 115 LEU A N 1
ATOM 887 C CA . LEU A 1 115 ? 8.862 -11.734 -16.950 1.00 56.03 115 LEU A CA 1
ATOM 888 C C . LEU A 1 115 ? 9.534 -11.620 -18.326 1.00 56.03 115 LEU A C 1
ATOM 890 O O . LEU A 1 115 ? 10.367 -12.462 -18.651 1.00 56.03 115 LEU A O 1
ATOM 894 N N . GLN A 1 116 ? 9.212 -10.590 -19.112 1.00 59.25 116 GLN A N 1
ATOM 895 C CA . GLN A 1 116 ? 9.866 -10.346 -20.396 1.00 59.25 116 GLN A CA 1
ATOM 896 C C . GLN A 1 116 ? 11.296 -9.787 -20.247 1.00 59.25 116 GLN A C 1
ATOM 898 O O . GLN A 1 116 ? 12.096 -9.980 -21.155 1.00 59.25 116 GLN A O 1
ATOM 903 N N . ASP A 1 117 ? 11.653 -9.198 -19.095 1.00 56.31 117 ASP A N 1
ATOM 904 C CA . ASP A 1 117 ? 12.851 -8.351 -18.936 1.00 56.31 117 ASP A CA 1
ATOM 905 C C . ASP A 1 117 ? 13.860 -8.817 -17.853 1.00 56.31 117 ASP A C 1
ATOM 907 O O . ASP A 1 117 ? 14.602 -8.014 -17.294 1.00 56.31 117 ASP A O 1
ATOM 911 N N . MET A 1 118 ? 13.984 -10.132 -17.617 1.00 58.12 118 MET A N 1
ATOM 912 C CA . MET A 1 118 ? 14.923 -10.813 -16.686 1.00 58.12 118 MET A CA 1
ATOM 913 C C . MET A 1 118 ? 14.419 -11.085 -15.251 1.00 58.12 118 MET A C 1
ATOM 915 O O . MET A 1 118 ? 13.719 -10.296 -14.619 1.00 58.12 118 MET A O 1
ATOM 919 N N . ALA A 1 119 ? 14.874 -12.214 -14.686 1.00 65.06 119 ALA A N 1
ATOM 920 C CA . ALA A 1 119 ? 14.470 -12.742 -13.375 1.00 65.06 119 ALA A CA 1
ATOM 921 C C . ALA A 1 119 ? 14.741 -11.800 -12.181 1.00 65.06 119 ALA A C 1
ATOM 923 O O . ALA A 1 119 ? 13.980 -11.798 -11.213 1.00 65.06 119 ALA A O 1
ATOM 924 N N . ILE A 1 120 ? 15.789 -10.970 -12.251 1.00 68.75 120 ILE A N 1
ATOM 925 C CA . ILE A 1 120 ? 16.117 -9.990 -11.199 1.00 68.75 120 ILE A CA 1
ATOM 926 C C . ILE A 1 120 ? 15.031 -8.906 -11.105 1.00 68.75 120 ILE A C 1
ATOM 928 O O . ILE A 1 120 ? 14.681 -8.480 -10.004 1.00 68.75 120 ILE A O 1
ATOM 932 N N . GLY A 1 121 ? 14.441 -8.509 -12.238 1.00 69.56 121 GLY A N 1
ATOM 933 C CA . GLY A 1 121 ? 13.350 -7.535 -12.273 1.00 69.56 121 GLY A CA 1
ATOM 934 C C . GLY A 1 121 ? 12.099 -8.046 -11.560 1.00 69.56 121 GLY A C 1
ATOM 935 O O . GLY A 1 121 ? 11.492 -7.316 -10.781 1.00 69.56 121 GLY A O 1
ATOM 936 N N . ALA A 1 122 ? 11.760 -9.324 -11.739 1.00 73.62 122 ALA A N 1
ATOM 937 C CA . ALA A 1 122 ? 10.585 -9.930 -11.116 1.00 73.62 122 ALA A CA 1
ATOM 938 C C . ALA A 1 122 ? 10.661 -9.933 -9.577 1.00 73.62 122 ALA A C 1
ATOM 940 O O . ALA A 1 122 ? 9.692 -9.564 -8.914 1.00 73.62 122 ALA A O 1
ATOM 941 N N . VAL A 1 123 ? 11.814 -10.290 -8.999 1.00 79.06 123 VAL A N 1
ATOM 942 C CA . VAL A 1 123 ? 12.009 -10.290 -7.536 1.00 79.06 123 VAL A CA 1
ATOM 943 C C . VAL A 1 123 ? 11.898 -8.876 -6.969 1.00 79.06 123 VAL A C 1
ATOM 945 O O . VAL A 1 123 ? 11.233 -8.658 -5.955 1.00 79.06 123 VAL A O 1
ATOM 948 N N . LEU A 1 124 ? 12.514 -7.906 -7.644 1.00 78.88 124 LEU A N 1
ATOM 949 C CA . LEU A 1 124 ? 12.521 -6.514 -7.209 1.00 78.88 124 LEU A CA 1
ATOM 950 C C . LEU A 1 124 ? 11.113 -5.900 -7.261 1.00 78.88 124 LEU A C 1
ATOM 952 O O . LEU A 1 124 ? 10.726 -5.161 -6.360 1.00 78.88 124 LEU A O 1
ATOM 956 N N . ILE A 1 125 ? 10.311 -6.285 -8.255 1.00 77.31 125 ILE A N 1
ATOM 957 C CA . ILE A 1 125 ? 8.901 -5.898 -8.375 1.00 77.31 125 ILE A CA 1
ATOM 958 C C . ILE A 1 125 ? 8.079 -6.462 -7.222 1.00 77.31 125 ILE A C 1
ATOM 960 O O . ILE A 1 125 ? 7.405 -5.703 -6.531 1.00 77.31 125 ILE A O 1
ATOM 964 N N . VAL A 1 126 ? 8.174 -7.762 -6.948 1.00 84.44 126 VAL A N 1
ATOM 965 C CA . VAL A 1 126 ? 7.452 -8.370 -5.819 1.00 84.44 126 VAL A CA 1
ATOM 966 C C . VAL A 1 126 ? 7.827 -7.686 -4.500 1.00 84.44 126 VAL A C 1
ATOM 968 O O . VAL A 1 126 ? 6.942 -7.359 -3.705 1.00 84.44 126 VAL A O 1
ATOM 971 N N . ALA A 1 127 ? 9.114 -7.400 -4.287 1.00 86.06 127 ALA A N 1
ATOM 972 C CA . ALA A 1 127 ? 9.588 -6.701 -3.098 1.00 86.06 127 ALA A CA 1
ATOM 973 C C . ALA A 1 127 ? 9.002 -5.283 -2.984 1.00 86.06 127 ALA A C 1
ATOM 975 O O . ALA A 1 127 ? 8.430 -4.948 -1.945 1.00 86.06 127 ALA A O 1
ATOM 976 N N . ILE A 1 128 ? 9.074 -4.471 -4.047 1.00 84.94 128 ILE A N 1
ATOM 977 C CA . ILE A 1 128 ? 8.534 -3.101 -4.058 1.00 84.94 128 ILE A CA 1
ATOM 978 C C . ILE A 1 128 ? 7.035 -3.107 -3.776 1.00 84.94 128 ILE A C 1
ATOM 980 O O . ILE A 1 128 ? 6.574 -2.351 -2.922 1.00 84.94 128 ILE A O 1
ATOM 984 N N . TYR A 1 129 ? 6.268 -3.964 -4.449 1.00 85.94 129 TYR A N 1
ATOM 985 C CA . TYR A 1 129 ? 4.817 -4.023 -4.275 1.00 85.94 129 TYR A CA 1
ATOM 986 C C . TYR A 1 129 ? 4.431 -4.458 -2.864 1.00 85.94 129 TYR A C 1
ATOM 988 O O . TYR A 1 129 ? 3.539 -3.865 -2.258 1.00 85.94 129 TYR A O 1
ATOM 996 N N . THR A 1 130 ? 5.121 -5.459 -2.317 1.00 88.62 130 THR A N 1
ATOM 997 C CA . THR A 1 130 ? 4.851 -5.951 -0.962 1.00 88.62 130 THR A CA 1
ATOM 998 C C . THR A 1 130 ? 5.178 -4.878 0.078 1.00 88.62 130 THR A C 1
ATOM 1000 O O . THR A 1 130 ? 4.353 -4.608 0.946 1.00 88.62 130 THR A O 1
ATOM 1003 N N . VAL A 1 131 ? 6.333 -4.209 -0.030 1.00 89.56 131 VAL A N 1
ATOM 1004 C CA . VAL A 1 131 ? 6.743 -3.132 0.893 1.00 89.56 131 VAL A CA 1
ATOM 1005 C C . VAL A 1 131 ? 5.830 -1.912 0.774 1.00 89.56 131 VAL A C 1
ATOM 1007 O O . VAL A 1 131 ? 5.430 -1.326 1.775 1.00 89.56 131 VAL A O 1
ATOM 1010 N N . THR A 1 132 ? 5.450 -1.532 -0.443 1.00 88.75 132 THR A N 1
ATOM 1011 C CA . THR A 1 132 ? 4.520 -0.417 -0.662 1.00 88.75 132 THR A CA 1
ATOM 1012 C C . THR A 1 132 ? 3.150 -0.738 -0.071 1.00 88.75 132 THR A C 1
ATOM 1014 O O . THR A 1 132 ? 2.554 0.097 0.609 1.00 88.75 132 THR A O 1
ATOM 1017 N N . GLY A 1 133 ? 2.669 -1.966 -0.275 1.00 87.06 133 GLY A N 1
ATOM 1018 C CA . GLY A 1 133 ? 1.424 -2.453 0.301 1.00 87.06 133 GLY A CA 1
ATOM 1019 C C . GLY A 1 133 ? 1.439 -2.430 1.830 1.00 87.06 133 GLY A C 1
ATOM 1020 O O . GLY A 1 133 ? 0.498 -1.924 2.441 1.00 87.06 133 GLY A O 1
ATOM 1021 N N . THR A 1 134 ? 2.510 -2.907 2.472 1.00 88.50 134 THR A N 1
ATOM 1022 C CA . THR A 1 134 ? 2.613 -2.880 3.942 1.00 88.50 134 THR A CA 1
ATOM 1023 C C . THR A 1 134 ? 2.658 -1.456 4.490 1.00 88.50 134 THR A C 1
ATOM 1025 O O . THR A 1 134 ? 1.958 -1.156 5.458 1.00 88.50 134 THR A O 1
ATOM 1028 N N . LEU A 1 135 ? 3.416 -0.556 3.852 1.00 90.00 135 LEU A N 1
ATOM 1029 C CA . LEU A 1 135 ? 3.470 0.862 4.222 1.00 90.00 135 LEU A CA 1
ATOM 1030 C C . LEU A 1 135 ? 2.112 1.549 4.052 1.00 90.00 135 LEU A C 1
ATOM 1032 O O . LEU A 1 135 ? 1.703 2.318 4.916 1.00 90.00 135 LEU A O 1
ATOM 1036 N N . SER A 1 136 ? 1.384 1.238 2.982 1.00 87.31 136 SER A N 1
ATOM 1037 C CA . SER A 1 136 ? 0.021 1.722 2.749 1.00 87.31 136 SER A CA 1
ATOM 1038 C C . SER A 1 136 ? -0.940 1.280 3.859 1.00 87.31 136 SER A C 1
ATOM 1040 O O . SER A 1 136 ? -1.663 2.105 4.422 1.00 87.31 136 SER A O 1
ATOM 1042 N N . GLY A 1 137 ? -0.879 0.007 4.263 1.00 84.50 137 GLY A N 1
ATOM 1043 C CA . GLY A 1 137 ? -1.635 -0.514 5.407 1.00 84.50 137 GLY A CA 1
ATOM 1044 C C . GLY A 1 137 ? -1.285 0.187 6.724 1.00 84.50 137 GLY A C 1
ATOM 1045 O O . GLY A 1 137 ? -2.171 0.509 7.519 1.00 84.50 137 GLY A O 1
ATOM 1046 N N . LEU A 1 138 ? -0.005 0.512 6.927 1.00 86.81 138 LEU A N 1
ATOM 1047 C CA . LEU A 1 138 ? 0.455 1.279 8.084 1.00 86.81 138 LEU A CA 1
ATOM 1048 C C . LEU A 1 138 ? -0.068 2.725 8.061 1.00 86.81 138 LEU A C 1
ATOM 1050 O O . LEU A 1 138 ? -0.526 3.221 9.090 1.00 86.81 138 LEU A O 1
ATOM 1054 N N . ILE A 1 139 ? -0.040 3.395 6.905 1.00 86.00 139 ILE A N 1
ATOM 1055 C CA . ILE A 1 139 ? -0.588 4.749 6.719 1.00 86.00 139 ILE A CA 1
ATOM 1056 C C . ILE A 1 139 ? -2.087 4.753 7.013 1.00 86.00 139 ILE A C 1
ATOM 1058 O O . ILE A 1 139 ? -2.558 5.600 7.776 1.00 86.00 139 ILE A O 1
ATOM 1062 N N . TYR A 1 140 ? -2.828 3.783 6.470 1.00 84.44 140 TYR A N 1
ATOM 1063 C CA . TYR A 1 140 ? -4.246 3.610 6.767 1.00 84.44 140 TYR A CA 1
ATOM 1064 C C . TYR A 1 140 ? -4.480 3.483 8.275 1.00 84.44 140 TYR A C 1
ATOM 1066 O O . TYR A 1 140 ? -5.306 4.207 8.826 1.00 84.44 140 TYR A O 1
ATOM 1074 N N . TRP A 1 141 ? -3.717 2.630 8.961 1.00 84.69 141 TRP A N 1
ATOM 1075 C CA . TRP A 1 141 ? -3.841 2.449 10.406 1.00 84.69 141 TRP A CA 1
ATOM 1076 C C . TRP A 1 141 ? -3.546 3.733 11.198 1.00 84.69 141 TRP A C 1
ATOM 1078 O O . TRP A 1 141 ? -4.287 4.082 12.124 1.00 84.69 141 TRP A O 1
ATOM 1088 N N . LEU A 1 142 ? -2.490 4.465 10.826 1.00 84.00 142 LEU A N 1
ATOM 1089 C CA . LEU A 1 142 ? -2.113 5.727 11.469 1.00 84.00 142 LEU A CA 1
ATOM 1090 C C . LEU A 1 142 ? -3.199 6.801 11.300 1.00 84.00 142 LEU A C 1
ATOM 1092 O O . LEU A 1 142 ? -3.507 7.505 12.262 1.00 84.00 142 LEU A O 1
ATOM 1096 N N . LEU A 1 143 ? -3.808 6.898 10.114 1.00 83.19 143 LEU A N 1
ATOM 1097 C CA . LEU A 1 143 ? -4.825 7.905 9.787 1.00 83.19 143 LEU A CA 1
ATOM 1098 C C . LEU A 1 143 ? -6.230 7.536 10.287 1.00 83.19 143 LEU A C 1
ATOM 1100 O O . LEU A 1 143 ? -6.961 8.393 10.789 1.00 83.19 143 LEU A O 1
ATOM 1104 N N . ALA A 1 144 ? -6.619 6.262 10.195 1.00 76.56 144 ALA A N 1
ATOM 1105 C CA . ALA A 1 144 ? -7.890 5.769 10.727 1.00 76.56 144 ALA A CA 1
ATOM 1106 C C . ALA A 1 144 ? -7.928 5.869 12.263 1.00 76.56 144 ALA A C 1
ATOM 1108 O O . ALA A 1 144 ? -9.002 6.031 12.851 1.00 76.56 144 ALA A O 1
ATOM 1109 N N . GLY A 1 145 ? -6.754 5.886 12.901 1.00 65.75 145 GLY A N 1
ATOM 1110 C CA . GLY A 1 145 ? -6.545 6.148 14.317 1.00 65.75 145 GLY A CA 1
ATOM 1111 C C . GLY A 1 145 ? -6.662 4.895 15.184 1.00 65.75 145 GLY A C 1
ATOM 1112 O O . GLY A 1 145 ? -7.409 3.958 14.894 1.00 65.75 145 GLY A O 1
ATOM 1113 N N . ARG A 1 146 ? -5.933 4.890 16.308 1.00 61.31 146 ARG A N 1
ATOM 1114 C CA . ARG A 1 146 ? -6.073 3.847 17.333 1.00 61.31 146 ARG A CA 1
ATOM 1115 C C . ARG A 1 146 ? -7.495 3.905 17.910 1.00 61.31 146 ARG A C 1
ATOM 1117 O O . ARG A 1 146 ? -7.970 5.011 18.174 1.00 61.31 146 ARG A O 1
ATOM 1124 N N . PRO A 1 147 ? -8.179 2.765 18.130 1.00 55.19 147 PRO A N 1
ATOM 1125 C CA . PRO A 1 147 ? -9.428 2.782 18.879 1.00 55.19 147 PRO A CA 1
ATOM 1126 C C . PRO A 1 147 ? -9.174 3.474 20.221 1.00 55.19 147 PRO A C 1
ATOM 1128 O O . PRO A 1 147 ? -8.199 3.148 20.906 1.00 55.19 147 PRO A O 1
ATOM 1131 N N . ALA A 1 148 ? -10.012 4.458 20.558 1.00 52.16 148 ALA A N 1
ATOM 1132 C CA . ALA A 1 148 ? -10.017 5.041 21.890 1.00 52.16 148 ALA A CA 1
ATOM 1133 C C . ALA A 1 148 ? -10.106 3.885 22.892 1.00 52.16 148 ALA A C 1
ATOM 1135 O O . ALA A 1 148 ? -10.880 2.945 22.682 1.00 52.16 148 ALA A O 1
ATOM 1136 N N . ALA A 1 149 ? -9.252 3.909 23.922 1.00 46.62 149 ALA A N 1
ATOM 1137 C CA . ALA A 1 149 ? -9.342 2.931 24.997 1.00 46.62 149 ALA A CA 1
ATOM 1138 C C . ALA A 1 149 ? -10.805 2.887 25.459 1.00 46.62 149 ALA A C 1
ATOM 1140 O O . ALA A 1 149 ? -11.400 3.965 25.548 1.00 46.62 149 ALA A O 1
ATOM 1141 N N . PRO A 1 150 ? -11.391 1.696 25.701 1.00 51.38 150 PRO A N 1
ATOM 1142 C CA . PRO A 1 150 ? -12.748 1.621 26.212 1.00 51.38 150 PRO A CA 1
ATOM 1143 C C . PRO A 1 150 ? -12.801 2.543 27.420 1.00 51.38 150 PRO A C 1
ATOM 1145 O O . PRO A 1 150 ? -12.030 2.366 28.369 1.00 51.38 150 PRO A O 1
ATOM 1148 N N . THR A 1 151 ? -13.618 3.589 27.328 1.00 50.06 151 THR A N 1
ATOM 1149 C CA . THR A 1 151 ? -13.921 4.441 28.463 1.00 50.06 151 THR A CA 1
ATOM 1150 C C . THR A 1 151 ? -14.463 3.483 29.503 1.00 50.06 151 THR A C 1
ATOM 1152 O O . THR A 1 151 ? -15.549 2.926 29.343 1.00 50.06 151 THR A O 1
ATOM 1155 N N . ARG A 1 152 ? -13.640 3.172 30.516 1.00 50.06 152 ARG A N 1
ATOM 1156 C CA . ARG A 1 152 ? -14.117 2.429 31.677 1.00 50.06 152 ARG A CA 1
ATOM 1157 C C . ARG A 1 152 ? -15.384 3.161 32.110 1.00 50.06 152 ARG A C 1
ATOM 1159 O O . ARG A 1 152 ? -15.309 4.389 32.223 1.00 50.06 152 ARG A O 1
ATOM 1166 N N . PRO A 1 153 ? -16.514 2.462 32.306 1.00 53.66 153 PRO A N 1
ATOM 1167 C CA . PRO A 1 153 ? -17.644 3.069 32.979 1.00 53.66 153 PRO A CA 1
ATOM 1168 C C . PRO A 1 153 ? -17.066 3.699 34.239 1.00 53.66 153 PRO A C 1
ATOM 1170 O O . PRO A 1 153 ? -16.402 3.009 35.020 1.00 53.66 153 PRO A O 1
ATOM 1173 N N . VAL A 1 154 ? -17.184 5.021 34.364 1.00 55.69 154 VAL A N 1
ATOM 1174 C CA . VAL A 1 154 ? -16.937 5.665 35.645 1.00 55.69 154 VAL A CA 1
ATOM 1175 C C . VAL A 1 154 ? -17.945 4.978 36.541 1.00 55.69 154 VAL A C 1
ATOM 1177 O O . VAL A 1 154 ? -19.142 5.127 36.311 1.00 55.69 154 VAL A O 1
ATOM 1180 N N . ALA A 1 155 ? -17.468 4.117 37.440 1.00 56.41 155 ALA A N 1
ATOM 1181 C CA . ALA A 1 155 ? -18.305 3.595 38.495 1.00 56.41 155 ALA A CA 1
ATOM 1182 C C . ALA A 1 155 ? -18.821 4.847 39.197 1.00 56.41 155 ALA A C 1
ATOM 1184 O O . ALA A 1 155 ? -18.058 5.537 39.876 1.00 56.41 155 ALA A O 1
ATOM 1185 N N . SER A 1 156 ? -20.064 5.223 38.904 1.00 59.78 156 SER A N 1
ATOM 1186 C CA . SER A 1 156 ? -20.795 6.148 39.737 1.00 59.78 156 SER A CA 1
ATOM 1187 C C . SER A 1 156 ? -20.759 5.481 41.094 1.00 59.78 156 SER A C 1
ATOM 1189 O O . SER A 1 156 ? -21.341 4.414 41.269 1.00 59.78 156 SER A O 1
ATOM 1191 N N . HIS A 1 157 ? -19.948 6.039 41.987 1.00 55.03 157 HIS A N 1
ATOM 1192 C CA . HIS A 1 157 ? -20.030 5.741 43.397 1.00 55.03 157 HIS A CA 1
ATOM 1193 C C . HIS A 1 157 ? -21.495 5.987 43.758 1.00 55.03 157 HIS A C 1
ATOM 1195 O O . HIS A 1 157 ? -21.921 7.137 43.845 1.00 55.03 157 HIS A O 1
ATOM 1201 N N . GLU A 1 158 ? -22.274 4.909 43.853 1.00 56.72 158 GLU A N 1
ATOM 1202 C CA . GLU A 1 158 ? -23.494 4.885 44.640 1.00 56.72 158 GLU A CA 1
ATOM 1203 C C . GLU A 1 158 ? -23.053 5.292 46.041 1.00 56.72 158 GLU A C 1
ATOM 1205 O O . GLU A 1 158 ? -22.408 4.549 46.780 1.00 56.72 158 GLU A O 1
ATOM 1210 N N . THR A 1 159 ? -23.273 6.565 46.337 1.00 62.53 159 THR A N 1
ATOM 1211 C CA . THR A 1 159 ? -23.366 7.078 47.690 1.00 62.53 159 THR A CA 1
ATOM 1212 C C . THR A 1 159 ? -24.660 6.531 48.272 1.00 62.53 159 THR A C 1
ATOM 1214 O O . THR A 1 159 ? -25.666 7.236 48.296 1.00 62.53 159 THR A O 1
ATOM 1217 N N . ASP A 1 160 ? -24.630 5.276 48.702 1.00 58.91 160 ASP A N 1
ATOM 1218 C CA . ASP A 1 160 ? -25.618 4.756 49.633 1.00 58.91 160 ASP A CA 1
ATOM 1219 C C . ASP A 1 160 ? -25.056 4.921 51.048 1.00 58.91 160 ASP A C 1
ATOM 1221 O O . ASP A 1 160 ? -24.167 4.185 51.472 1.00 58.91 160 ASP A O 1
ATOM 1225 N N . LEU A 1 161 ? -25.550 6.000 51.667 1.00 56.59 161 LEU A N 1
ATOM 1226 C CA . LEU A 1 161 ? -25.911 6.188 53.082 1.00 56.59 161 LEU A CA 1
ATOM 1227 C C . LEU A 1 161 ? -24.963 5.653 54.169 1.00 56.59 161 LEU A C 1
ATOM 1229 O O . LEU A 1 161 ? -24.937 4.430 54.422 1.00 56.59 161 LEU A O 1
#

Radius of gyration: 21.17 Å; chains: 1; bounding box: 44×30×76 Å

=== Feature glossary ===
Reading guide. The protein is described through the following features:

Foldseek 3Di. A 3Di character summarizes, for each residue, the relative orientation of the Cα frame of its nearest spatial neighbor. Because it encodes fold topology rather than chemistry, 3Di alignments detect remote structural similarity that sequence alignment misses.

Contact-map, Ramachandran, and PAE plots. Plot images: a contact map (which residues are close in 3D, as an N×N binary image), a Ramachandran scatter (backbone torsion angles, revealing secondary-structure composition at a glance), and — for AlphaFold structures — a PAE heatmap (pairwise prediction confidence).

Radius of gyration, Cα contacts, bounding box. Radius of gyration (Rg) is the root-mean-square distance of Cα atoms from their centroid — a single number for overall size and compactness. A globular domain of N residues has Rg ≈ 2.2·N^0.38 Å; an extended or disordered chain has a much larger Rg. The Cα contact count is the number of residue pairs whose Cα atoms are within 8 Å and are more than four positions apart in sequence — a standard proxy for tertiary packing density. The bounding box is the smallest axis-aligned box enclosing all Cα atoms.

Secondary structure (8-state, DSSP). Eight-state secondary structure (DSSP): H is the canonical α-helix, G the tighter 3₁₀-helix, I the wider π-helix; E/B are β-structure, T and S are turns and bends, and '-' is everything else. DSSP derives these from the pattern of main-chain N–H···O=C hydrogen bonds, not from the sequence.

B-factor. B-factor (Debye–Waller factor) reflects atomic displacement in the crystal lattice. It is an experimental observable (units Å²), not a prediction; low values mean the atom is pinned down, high values mean it moves or is heterogeneous across the crystal.

pLDDT. pLDDT is the predicted lDDT-Cα score: AlphaFold's confidence that the local environment of each residue (all inter-atomic distances within 15 Å) is correctly placed. It is a per-residue number between 0 and 100, with higher meaning more reliable.

Nearest PDB structures. Nearest PDB neighbors are the top structural matches found by Foldseek when searching this structure against the entire Protein Data Bank. Each hit reports a TM-score (0 to 1; >0.5 almost always implies the same fold) and an E-value. These are *structural* homologs — they may share no detectable sequence similarity.

Solvent-accessible surface area. Accessible surface area quantifies burial. A residue with SASA near zero is packed into the hydrophobic core; one with SASA >100 Å² sits on the surface. Computed here via the Shrake–Rupley numerical algorithm with a 1.4 Å probe.

Rendered structure images. Structure images are PyMOL renders from six orthogonal camera directions. Cartoon representation draws helices as coils and strands as arrows; sticks shows the backbone as bonds; surface shows the solvent-excluded envelope. Rainbow coloring maps sequence position to hue (blue→red, N→C); chain coloring assigns a distinct color per polypeptide.

Backbone torsions (φ/ψ). φ (phi) and ψ (psi) are the two rotatable backbone dihedrals per residue: φ is the C(i-1)–N–Cα–C torsion, ψ is the N–Cα–C–N(i+1) torsion, both in degrees on (−180°, 180°]. α-helical residues cluster near (−60°, −45°); β-strand residues near (−120°, +130°). A Ramachandran plot is simply a scatter of (φ, ψ) for every residue.

Predicted aligned error. Predicted Aligned Error (PAE) is an AlphaFold confidence matrix: entry (i, j) is the expected error in the position of residue j, in ångströms, when the prediction is superimposed on the true structure at residue i. Low PAE within a block of residues means that block is internally rigid and well-predicted; high PAE between two blocks means their relative placement is uncertain even if each block individually is confident.

mmCIF coordinates. Structure coordinates are given as an mmCIF _atom_site loop: one row per atom with element, residue name, chain id, sequence number, and x/y/z position in Å. Only the four main-chain atoms per residue are included here; side chains are omitted to keep the record compact.

InterPro / GO / CATH / organism. Database cross-references. InterPro integrates a dozen domain/family signature databases into unified entries with residue-range hits. GO terms attach function/process/location labels with evidence codes. CATH codes position the fold in a four-level structural taxonomy. Organism is the NCBI-taxonomy species name.

Secondary structure (3-state, P-SEA). SS3 is a coarse helix/strand/coil call (letters a/b/c) made by the P-SEA algorithm from inter-Cα distances and dihedrals. It is less detailed than DSSP but needs only Cα positions.

Sequence. Sequence gives the chain of amino acids in standard one-letter code (A=alanine, C=cysteine, …, Y=tyrosine), read N→C. It is the only feature that is directly encoded by the gene; all structural features are derived from the folded form of this sequence.